Protein AF-A0A418W7X9-F1 (afdb_monomer_lite)

Sequence (65 aa):
MGGSESWTSTTREGVSGTSTVTAQARGADGGDCVTVDDVIIVNGEETIASKRMCRAQGGSGYAVV

Radius of gyration: 13.67 Å; chains: 1; bounding box: 30×15×38 Å

pLDDT: mean 93.24, std 6.97, range [55.44, 98.19]

Foldseek 3Di:
DFDKDWADDPPDPQKIWMKGFDDWDADPQRKIKTKIWIFITHNNDTDIDIFMWIAGVVGPDTDTD

Organism: NCBI:txid2320861

Secondary structure (DSSP, 8-state):
---EEEEE-SSSTTEEEEEEEEEEEE-TTS-EEEEEEEEEEETTEEEEEEEEEEE-TT-SS-EE-

Structure (mmCIF, N/CA/C/O backbone):
data_AF-A0A418W7X9-F1
#
_entry.id   AF-A0A418W7X9-F1
#
loop_
_atom_site.group_PDB
_atom_site.id
_atom_site.type_symbol
_atom_site.label_atom_id
_atom_site.label_alt_id
_atom_site.label_comp_id
_atom_site.label_asym_id
_atom_site.label_entity_id
_atom_site.label_seq_id
_atom_site.pdbx_PDB_ins_code
_atom_site.Cartn_x
_atom_site.Cartn_y
_atom_site.Cartn_z
_atom_site.occupancy
_atom_site.B_iso_or_equiv
_atom_site.auth_seq_id
_atom_site.auth_comp_id
_atom_site.auth_asym_id
_atom_site.auth_atom_id
_atom_site.pdbx_PDB_model_num
ATOM 1 N N . MET A 1 1 ? 15.488 6.287 0.247 1.00 55.44 1 MET A N 1
ATOM 2 C CA . MET A 1 1 ? 14.432 5.376 0.740 1.00 55.44 1 MET A CA 1
ATOM 3 C C . MET A 1 1 ? 13.133 5.802 0.077 1.00 55.44 1 MET A C 1
ATOM 5 O O . MET A 1 1 ? 13.022 6.981 -0.243 1.00 55.44 1 MET A O 1
ATOM 9 N N . GLY A 1 2 ? 12.243 4.865 -0.253 1.00 74.00 2 GLY A N 1
ATOM 10 C CA . GLY A 1 2 ? 10.976 5.193 -0.910 1.00 74.00 2 GLY A CA 1
ATOM 11 C C . GLY A 1 2 ? 10.069 6.044 -0.014 1.00 74.00 2 GLY A C 1
ATOM 12 O O . GLY A 1 2 ? 10.301 6.129 1.189 1.00 74.00 2 GLY A O 1
ATOM 13 N N . GLY A 1 3 ? 9.085 6.720 -0.611 1.00 91.69 3 GLY A N 1
ATOM 14 C CA . GLY A 1 3 ? 8.132 7.546 0.133 1.00 91.69 3 GLY A CA 1
ATOM 15 C C . GLY A 1 3 ? 7.189 6.710 1.000 1.00 91.69 3 GLY A C 1
ATOM 16 O O . GLY A 1 3 ? 6.877 5.565 0.653 1.00 91.69 3 GLY A O 1
ATOM 17 N N . SER A 1 4 ? 6.735 7.311 2.098 1.00 95.12 4 SER A N 1
ATOM 18 C CA . SER A 1 4 ? 5.693 6.777 2.975 1.00 95.12 4 SER A CA 1
ATOM 19 C C . SER A 1 4 ? 4.521 7.748 3.038 1.00 95.12 4 SER A C 1
ATOM 21 O O . SER A 1 4 ? 4.733 8.957 3.066 1.00 95.12 4 SER A O 1
ATOM 23 N N . GLU A 1 5 ? 3.306 7.217 3.095 1.00 96.38 5 GLU A N 1
ATOM 24 C CA . GLU A 1 5 ? 2.064 7.990 3.160 1.00 96.38 5 GLU A CA 1
ATOM 25 C C . GLU A 1 5 ? 1.132 7.381 4.206 1.00 96.38 5 GLU A C 1
ATOM 27 O O . GLU A 1 5 ? 0.887 6.172 4.200 1.00 96.38 5 GLU A O 1
ATOM 32 N N . SER A 1 6 ? 0.599 8.216 5.094 1.00 97.25 6 SER A N 1
ATOM 33 C CA . SER A 1 6 ? -0.403 7.804 6.079 1.00 97.25 6 SER A CA 1
ATOM 34 C C . SER A 1 6 ? -1.806 8.130 5.586 1.00 97.25 6 SER A C 1
ATOM 36 O O . SER A 1 6 ? -2.037 9.155 4.947 1.00 97.25 6 SER A O 1
ATOM 38 N N . TRP A 1 7 ? -2.762 7.266 5.906 1.00 97.12 7 TRP A N 1
ATOM 39 C CA . TRP A 1 7 ? -4.138 7.405 5.453 1.00 97.12 7 TRP A CA 1
ATOM 40 C C . TRP A 1 7 ? -5.138 6.930 6.505 1.00 97.12 7 TRP A C 1
ATOM 42 O O . TRP A 1 7 ? -4.853 6.079 7.347 1.00 97.12 7 TRP A O 1
ATOM 52 N N . THR A 1 8 ? -6.351 7.466 6.403 1.00 97.88 8 THR A N 1
ATOM 53 C CA . THR A 1 8 ? -7.520 7.039 7.174 1.00 97.88 8 THR A CA 1
ATOM 54 C C . THR A 1 8 ? -8.632 6.709 6.193 1.00 97.88 8 THR A C 1
ATOM 56 O O . THR A 1 8 ? -8.8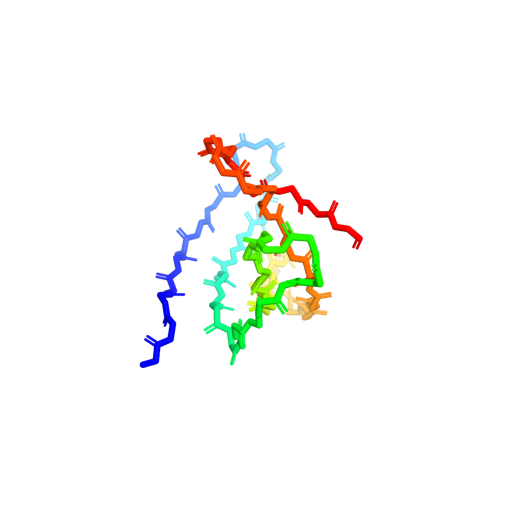84 7.468 5.255 1.00 97.88 8 THR A O 1
ATOM 59 N N . SER A 1 9 ? -9.293 5.570 6.381 1.00 96.25 9 SER A N 1
ATOM 60 C CA . SER A 1 9 ? -10.408 5.171 5.531 1.00 96.25 9 SER A CA 1
ATOM 61 C C . SER A 1 9 ? -11.583 6.130 5.705 1.00 96.25 9 SER A C 1
ATOM 63 O O . SER A 1 9 ? -12.033 6.392 6.816 1.00 96.25 9 SER A O 1
ATOM 65 N N . THR A 1 10 ? -12.127 6.621 4.593 1.00 97.25 10 THR A N 1
ATOM 66 C CA . THR A 1 10 ? -13.320 7.485 4.586 1.00 97.25 10 THR A CA 1
ATOM 67 C C . THR A 1 10 ? -14.632 6.702 4.598 1.00 97.25 10 THR A C 1
ATOM 69 O O . THR A 1 10 ? -15.698 7.291 4.739 1.00 97.25 10 THR A O 1
ATOM 72 N N . THR A 1 11 ? -14.574 5.378 4.430 1.00 97.56 11 THR A N 1
ATOM 73 C CA . THR A 1 11 ? -15.758 4.510 4.284 1.00 97.56 11 THR A CA 1
ATOM 74 C C . THR A 1 11 ? -15.863 3.436 5.359 1.00 97.56 11 THR A C 1
ATOM 76 O O . THR A 1 11 ? -16.908 2.805 5.492 1.00 97.56 11 THR A O 1
ATOM 79 N N . ARG A 1 12 ? -14.786 3.199 6.116 1.00 97.25 12 ARG A N 1
ATOM 80 C CA . ARG A 1 12 ? -14.733 2.197 7.183 1.00 97.25 12 ARG A CA 1
ATOM 81 C C . ARG A 1 12 ? -14.182 2.846 8.437 1.00 97.25 12 ARG A C 1
ATOM 83 O O . ARG A 1 12 ? -13.004 3.190 8.484 1.00 97.25 12 ARG A O 1
ATOM 90 N N . GLU A 1 13 ? -15.048 3.015 9.425 1.00 97.44 13 GLU A N 1
ATOM 91 C CA . GLU A 1 13 ? -14.659 3.512 10.739 1.00 97.44 13 GLU A CA 1
ATOM 92 C C . GLU A 1 13 ? -13.600 2.602 11.372 1.00 97.44 13 GLU A C 1
ATOM 94 O O . GLU A 1 13 ? -13.601 1.388 11.165 1.00 97.44 13 GLU A O 1
ATOM 99 N N . GLY A 1 14 ? -12.665 3.210 12.105 1.00 96.12 14 GLY A N 1
ATOM 100 C CA . GLY A 1 14 ? -11.603 2.486 12.799 1.00 96.12 14 GLY A CA 1
ATOM 101 C C . GLY A 1 14 ? -10.537 1.875 11.887 1.00 96.12 14 GLY A C 1
ATOM 102 O O . GLY A 1 14 ? -9.681 1.155 12.394 1.00 96.12 14 GLY A O 1
ATOM 103 N N . VAL A 1 15 ? -10.562 2.149 10.575 1.00 98.06 15 VAL A N 1
ATOM 104 C CA . VAL A 1 15 ? -9.559 1.654 9.621 1.00 98.06 15 VAL A CA 1
ATOM 105 C C . VAL A 1 15 ? -8.627 2.781 9.181 1.00 98.06 15 VAL A C 1
ATOM 107 O O . VAL A 1 15 ? -9.059 3.759 8.567 1.00 98.06 15 VAL A O 1
ATOM 110 N N . SER A 1 16 ? -7.335 2.627 9.441 1.00 98.19 16 SER A N 1
ATOM 111 C CA . SER A 1 16 ? -6.273 3.545 9.013 1.00 98.19 16 SER A CA 1
ATOM 112 C C . SER A 1 16 ? -5.009 2.771 8.651 1.00 98.19 16 SER A C 1
ATOM 114 O O . SER A 1 16 ? -4.971 1.546 8.759 1.00 98.19 16 SER A O 1
ATOM 116 N N . GLY A 1 17 ? -3.971 3.461 8.193 1.00 97.75 17 GLY A N 1
ATOM 117 C CA . GLY A 1 17 ? -2.703 2.802 7.938 1.00 97.75 17 GLY A CA 1
ATOM 118 C C . GLY A 1 17 ? -1.604 3.715 7.432 1.00 97.75 17 GLY A C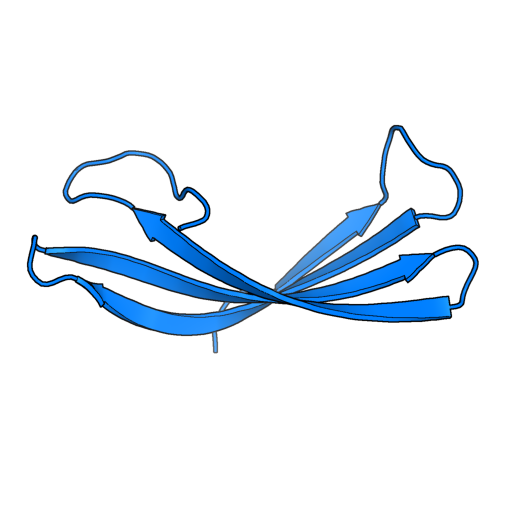 1
ATOM 119 O O . GLY A 1 17 ? -1.765 4.929 7.301 1.00 97.75 17 GLY A O 1
ATOM 120 N N . THR A 1 18 ? -0.464 3.093 7.153 1.00 98.00 18 THR A N 1
ATOM 121 C CA . THR A 1 18 ? 0.677 3.706 6.475 1.00 98.00 18 THR A CA 1
ATOM 122 C C . THR A 1 18 ? 1.131 2.798 5.346 1.00 98.00 18 THR A C 1
ATOM 124 O O . THR A 1 18 ? 1.312 1.602 5.547 1.00 98.00 18 THR A O 1
ATOM 127 N N . SER A 1 19 ? 1.344 3.375 4.171 1.00 97.12 19 SER A N 1
ATOM 128 C CA . SER A 1 19 ? 1.899 2.705 2.999 1.00 97.12 19 SER A CA 1
ATOM 129 C C . SER A 1 19 ? 3.336 3.167 2.795 1.00 97.12 19 SER A C 1
ATOM 131 O O . SER A 1 19 ? 3.580 4.369 2.756 1.00 97.12 19 SER A O 1
ATOM 133 N N . THR A 1 20 ? 4.286 2.246 2.643 1.00 97.00 20 THR A N 1
ATOM 134 C CA . THR A 1 20 ? 5.711 2.566 2.453 1.00 97.00 20 THR A CA 1
ATOM 135 C C . THR A 1 20 ? 6.278 1.857 1.235 1.00 97.00 20 THR A C 1
ATOM 137 O O . THR A 1 20 ? 6.156 0.643 1.109 1.00 97.00 20 THR A O 1
ATOM 140 N N . VAL A 1 21 ? 6.948 2.592 0.345 1.00 96.50 21 VAL A N 1
ATOM 141 C CA . VAL A 1 21 ? 7.677 1.988 -0.779 1.00 96.50 21 VAL A CA 1
ATOM 142 C C . VAL A 1 21 ? 8.992 1.386 -0.278 1.00 96.50 21 VAL A C 1
ATOM 144 O O . VAL A 1 21 ? 9.921 2.116 0.078 1.00 96.50 21 VAL A O 1
ATOM 147 N N . THR A 1 22 ? 9.100 0.059 -0.303 1.00 96.12 22 THR A N 1
ATOM 148 C CA . THR A 1 22 ? 10.263 -0.677 0.222 1.00 96.12 22 THR A CA 1
ATOM 149 C C . THR A 1 22 ? 11.203 -1.197 -0.861 1.00 96.12 22 THR A C 1
ATOM 151 O O . THR A 1 22 ? 12.395 -1.364 -0.604 1.00 96.12 22 THR A O 1
ATOM 154 N N . ALA A 1 23 ? 10.726 -1.358 -2.098 1.00 94.88 23 ALA A N 1
ATOM 155 C CA . ALA A 1 23 ? 11.572 -1.724 -3.234 1.00 94.88 23 ALA A CA 1
ATOM 156 C C . ALA A 1 23 ? 11.123 -1.054 -4.537 1.00 94.88 23 ALA A C 1
ATOM 158 O O . ALA A 1 23 ? 9.958 -0.696 -4.698 1.00 94.88 23 ALA A O 1
ATOM 159 N N . GLN A 1 24 ? 12.056 -0.919 -5.483 1.00 93.12 24 GLN A N 1
ATOM 160 C CA . GLN A 1 24 ? 11.788 -0.488 -6.857 1.00 93.12 24 GLN A CA 1
ATOM 161 C C . GLN A 1 24 ? 12.518 -1.413 -7.835 1.00 93.12 24 GLN A C 1
ATOM 163 O O . GLN A 1 24 ? 13.651 -1.820 -7.580 1.00 93.12 24 GLN A O 1
ATOM 168 N N . ALA A 1 25 ? 11.875 -1.742 -8.951 1.00 92.19 25 ALA A N 1
ATOM 169 C CA . ALA A 1 25 ? 12.413 -2.600 -9.998 1.00 92.19 25 ALA A CA 1
ATOM 170 C C . ALA A 1 25 ? 11.906 -2.148 -11.370 1.00 92.19 25 ALA A C 1
ATOM 172 O O . ALA A 1 25 ? 10.756 -1.740 -11.502 1.00 92.19 25 ALA A O 1
ATOM 173 N N . ARG A 1 26 ? 12.732 -2.276 -12.409 1.00 89.81 26 ARG A N 1
ATOM 174 C CA . ARG A 1 26 ? 12.323 -2.010 -13.794 1.00 89.81 26 ARG A CA 1
ATOM 175 C C . ARG A 1 26 ? 11.885 -3.312 -14.469 1.00 89.81 26 ARG A C 1
ATOM 177 O O . ARG A 1 26 ? 12.576 -4.322 -14.357 1.00 89.81 26 ARG A O 1
ATOM 184 N N . GLY A 1 27 ? 10.724 -3.298 -15.115 1.00 79.69 27 GLY A N 1
ATOM 185 C CA . GLY A 1 27 ? 10.176 -4.417 -15.878 1.00 79.69 27 GLY A CA 1
ATOM 186 C C . GLY A 1 27 ? 10.915 -4.638 -17.200 1.00 79.69 27 GLY A C 1
ATOM 187 O O . GLY A 1 27 ? 11.580 -3.737 -17.716 1.00 79.69 27 GLY A O 1
ATOM 188 N N . ALA A 1 28 ? 10.796 -5.844 -17.760 1.00 79.56 28 ALA A N 1
ATOM 189 C CA . ALA A 1 28 ? 11.415 -6.207 -19.041 1.00 79.56 28 ALA A CA 1
ATOM 190 C C . ALA A 1 28 ? 10.828 -5.429 -20.236 1.00 79.56 28 ALA A C 1
ATOM 192 O O . ALA A 1 28 ? 11.508 -5.206 -21.232 1.00 79.56 28 ALA A O 1
ATOM 193 N N . ASP A 1 29 ? 9.583 -4.977 -20.108 1.00 78.75 29 ASP A N 1
ATOM 194 C CA . ASP A 1 29 ? 8.879 -4.071 -21.020 1.00 78.75 29 ASP A CA 1
ATOM 195 C C . ASP A 1 29 ? 9.298 -2.596 -20.848 1.00 78.75 29 ASP A C 1
ATOM 197 O O . ASP A 1 29 ? 8.790 -1.703 -21.524 1.00 78.75 29 ASP A O 1
ATOM 201 N N . GLY A 1 30 ? 10.227 -2.321 -19.928 1.00 84.19 30 GLY A N 1
ATOM 202 C CA . GLY A 1 30 ? 10.675 -0.979 -19.585 1.00 84.19 30 GLY A CA 1
ATOM 203 C C . GLY A 1 30 ? 9.687 -0.187 -18.726 1.00 84.19 30 GLY A C 1
ATOM 204 O O . GLY A 1 30 ? 9.878 1.025 -18.601 1.00 84.19 30 GLY A O 1
ATOM 205 N N . GLY A 1 31 ? 8.663 -0.837 -18.161 1.00 90.06 31 GLY A N 1
ATOM 206 C CA . GLY A 1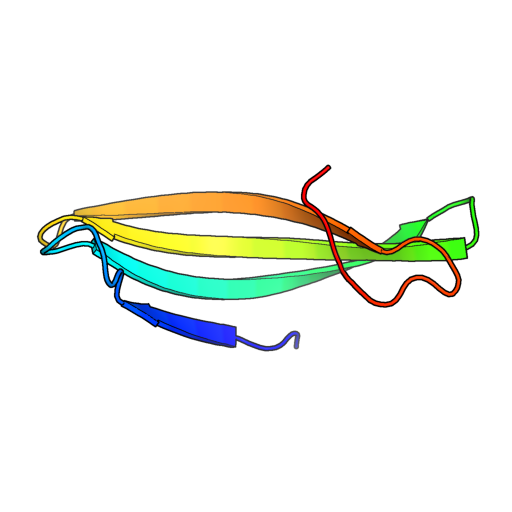 31 ? 7.817 -0.276 -17.107 1.00 90.06 31 GLY A CA 1
ATOM 207 C C . GLY A 1 31 ? 8.537 -0.207 -15.757 1.00 90.06 31 GLY A C 1
ATOM 208 O O . GLY A 1 31 ? 9.596 -0.804 -15.571 1.00 90.06 31 GLY A O 1
ATOM 209 N N . ASP A 1 32 ? 7.962 0.507 -14.795 1.00 93.44 32 ASP A N 1
ATOM 210 C CA . ASP A 1 32 ? 8.502 0.624 -13.438 1.00 93.44 32 ASP A CA 1
ATOM 211 C C . ASP A 1 32 ? 7.576 -0.094 -12.453 1.00 93.44 32 ASP A C 1
ATOM 213 O O . ASP A 1 32 ? 6.361 0.084 -12.486 1.00 93.44 32 ASP A O 1
ATOM 217 N N . CYS A 1 33 ? 8.140 -0.889 -11.552 1.00 94.38 33 CYS A N 1
ATOM 218 C CA . CYS A 1 33 ? 7.425 -1.550 -10.472 1.00 94.38 33 CYS A CA 1
ATOM 219 C C . CYS A 1 33 ? 7.981 -1.117 -9.120 1.00 94.38 33 CYS A C 1
ATOM 221 O O . CYS A 1 33 ? 9.186 -0.936 -8.954 1.00 94.38 33 CYS A O 1
ATOM 223 N N . VAL A 1 34 ? 7.104 -1.027 -8.132 1.00 94.56 34 VAL A N 1
ATOM 224 C CA . VAL A 1 34 ? 7.452 -0.784 -6.738 1.00 94.56 34 VAL A CA 1
ATOM 225 C C . VAL A 1 34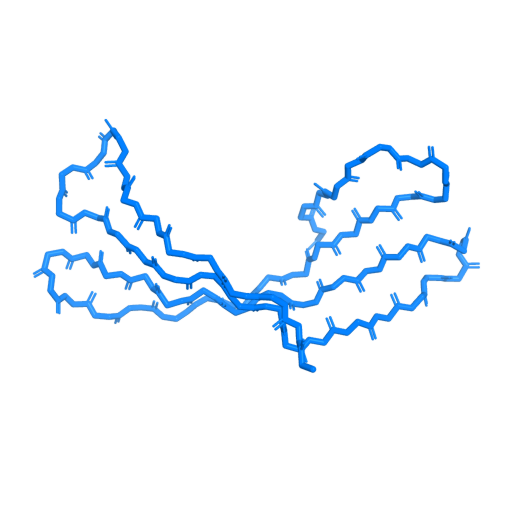 ? 6.802 -1.838 -5.851 1.00 94.56 34 VAL A C 1
ATOM 227 O O . VAL A 1 34 ? 5.699 -2.305 -6.135 1.00 94.56 34 VAL A O 1
ATOM 230 N N . THR A 1 35 ? 7.487 -2.216 -4.778 1.00 96.12 35 THR A N 1
ATOM 231 C CA . THR A 1 35 ? 6.875 -2.958 -3.672 1.00 96.12 35 THR A CA 1
ATOM 232 C C . THR A 1 35 ? 6.459 -1.952 -2.616 1.00 96.12 35 THR A C 1
ATOM 234 O O . THR A 1 35 ? 7.250 -1.079 -2.250 1.00 96.12 35 THR A O 1
ATOM 237 N N . VAL A 1 36 ? 5.214 -2.065 -2.168 1.00 96.81 36 VAL A N 1
ATOM 238 C CA . VAL A 1 36 ? 4.636 -1.245 -1.111 1.00 96.81 36 VAL A CA 1
ATOM 239 C C . VAL A 1 36 ? 4.248 -2.160 0.035 1.00 96.81 36 VAL A C 1
ATOM 241 O O . VAL A 1 36 ? 3.468 -3.089 -0.165 1.00 96.81 36 VAL A O 1
ATOM 244 N N . ASP A 1 37 ? 4.770 -1.867 1.217 1.00 97.25 37 ASP A N 1
ATOM 245 C CA . ASP A 1 37 ? 4.344 -2.504 2.454 1.00 97.25 37 ASP A CA 1
ATOM 246 C C . ASP A 1 37 ? 3.350 -1.580 3.158 1.00 97.25 37 ASP A C 1
ATOM 248 O O . ASP A 1 37 ? 3.635 -0.407 3.418 1.00 97.25 37 ASP A O 1
ATOM 252 N N . ASP A 1 38 ? 2.159 -2.107 3.416 1.00 97.44 38 ASP A N 1
ATOM 253 C CA . ASP A 1 38 ? 1.094 -1.452 4.155 1.00 97.44 38 ASP A CA 1
ATOM 254 C C . ASP A 1 38 ? 1.058 -1.991 5.584 1.00 97.44 38 ASP A C 1
ATOM 256 O O . ASP A 1 38 ? 0.943 -3.198 5.802 1.00 97.44 38 ASP A O 1
ATOM 260 N N . VAL A 1 39 ? 1.083 -1.081 6.552 1.00 97.88 39 VAL A N 1
ATOM 261 C CA . VAL A 1 39 ? 0.669 -1.343 7.930 1.00 97.88 39 VAL A CA 1
ATOM 262 C C . VAL A 1 39 ? -0.753 -0.822 8.067 1.00 97.88 39 VAL A C 1
ATOM 264 O O . VAL A 1 39 ? -0.989 0.380 7.942 1.00 97.88 39 VAL A O 1
ATOM 267 N N . ILE A 1 40 ? -1.703 -1.724 8.271 1.00 98.12 40 ILE A N 1
ATOM 268 C CA . ILE A 1 40 ? -3.136 -1.446 8.339 1.00 98.12 40 ILE A CA 1
ATOM 269 C C . ILE A 1 40 ? -3.574 -1.625 9.787 1.00 98.12 40 ILE A C 1
ATOM 271 O O . ILE A 1 40 ? -3.350 -2.675 10.377 1.00 98.12 40 ILE A O 1
ATOM 275 N N . ILE A 1 41 ? -4.227 -0.615 10.347 1.00 98.19 41 ILE A N 1
ATOM 276 C CA . ILE A 1 41 ? -4.799 -0.649 11.689 1.00 98.19 41 ILE A CA 1
ATOM 277 C C . ILE A 1 41 ? -6.316 -0.779 11.562 1.00 98.19 41 ILE A C 1
ATOM 279 O O . ILE A 1 41 ? -6.956 0.071 10.943 1.00 98.19 41 ILE A O 1
ATOM 283 N N . VAL A 1 42 ? -6.896 -1.822 12.158 1.00 97.62 42 VAL A N 1
ATOM 284 C CA . VAL A 1 42 ? -8.345 -2.050 12.244 1.00 97.62 42 VAL A CA 1
ATOM 285 C C . VAL A 1 42 ? -8.745 -2.083 13.712 1.00 97.62 42 VAL A C 1
ATOM 287 O O . VAL A 1 42 ? -8.427 -3.025 14.428 1.00 97.62 42 VAL A O 1
ATOM 290 N N . ASN A 1 43 ? -9.437 -1.044 14.179 1.00 96.06 43 ASN A N 1
ATOM 291 C CA . ASN A 1 43 ? -9.865 -0.903 15.578 1.00 96.06 43 ASN A CA 1
ATOM 292 C C . ASN A 1 43 ? -8.716 -1.077 16.594 1.00 96.06 43 ASN A C 1
ATOM 294 O O . ASN A 1 43 ? -8.913 -1.608 17.683 1.00 96.06 43 ASN A O 1
ATOM 298 N N . GLY A 1 44 ? -7.513 -0.625 16.230 1.00 95.44 44 GLY A N 1
ATOM 299 C CA . GLY A 1 44 ? -6.308 -0.744 17.056 1.00 95.44 44 GLY A CA 1
ATOM 300 C C . GLY A 1 44 ? -5.510 -2.037 16.862 1.00 95.44 44 GLY A C 1
ATOM 301 O O . GLY A 1 44 ? -4.426 -2.141 17.425 1.00 95.44 44 GLY A O 1
ATOM 302 N N . GLU A 1 45 ? -5.992 -2.990 16.059 1.00 97.44 45 GLU A N 1
ATOM 303 C CA . GLU A 1 45 ? -5.248 -4.201 15.695 1.00 97.44 45 GLU A CA 1
ATOM 304 C C . GLU A 1 45 ? -4.459 -3.997 14.398 1.00 97.44 45 GLU A C 1
ATOM 306 O O . GLU A 1 45 ? -4.986 -3.469 13.419 1.00 97.44 45 GLU A O 1
ATOM 311 N N . GLU A 1 46 ? -3.196 -4.420 14.389 1.00 97.31 46 GLU A N 1
ATOM 312 C CA . GLU A 1 46 ? -2.303 -4.273 13.242 1.00 97.31 46 GLU A CA 1
ATOM 313 C C . GLU A 1 46 ? -2.358 -5.487 12.307 1.00 97.31 46 GLU A C 1
ATOM 315 O O . GLU A 1 46 ? -2.296 -6.641 12.727 1.00 97.31 46 GLU A O 1
ATOM 320 N N . THR A 1 47 ? -2.426 -5.219 11.007 1.00 96.56 47 THR A N 1
ATOM 321 C CA . THR A 1 47 ? -2.268 -6.187 9.922 1.00 96.56 47 THR A CA 1
ATOM 322 C C . THR A 1 47 ? -1.271 -5.637 8.914 1.00 96.56 47 THR A C 1
ATOM 324 O O . THR A 1 47 ? -1.361 -4.479 8.514 1.00 96.56 47 THR A O 1
ATOM 327 N N . ILE A 1 48 ? -0.345 -6.477 8.455 1.00 96.06 48 ILE A N 1
ATOM 328 C CA . ILE A 1 48 ? 0.656 -6.093 7.456 1.00 96.06 48 ILE A CA 1
ATOM 329 C C . ILE A 1 48 ? 0.312 -6.746 6.119 1.00 96.06 48 ILE A C 1
ATOM 331 O O . ILE A 1 48 ? 0.025 -7.944 6.062 1.00 96.06 48 ILE A O 1
ATOM 335 N N . ALA A 1 49 ? 0.366 -5.967 5.041 1.00 96.44 49 ALA A N 1
ATOM 336 C CA . ALA A 1 49 ? 0.179 -6.453 3.681 1.00 96.44 49 ALA A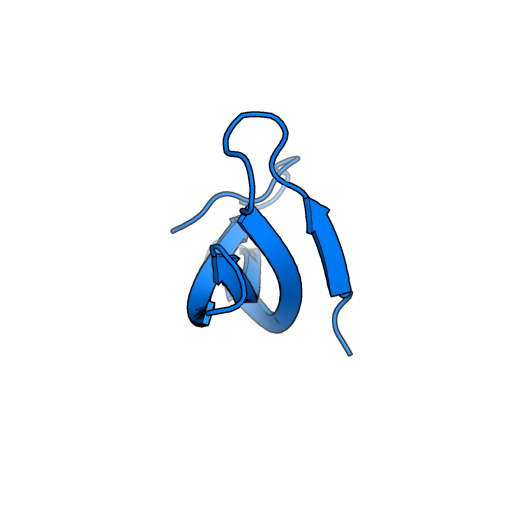 CA 1
ATOM 337 C C . ALA A 1 49 ? 1.272 -5.913 2.756 1.00 96.44 49 ALA A C 1
ATOM 339 O O . ALA A 1 49 ? 1.506 -4.711 2.694 1.00 96.44 49 ALA A O 1
ATOM 340 N N . SER A 1 50 ? 1.903 -6.796 1.988 1.00 97.12 50 SER A N 1
ATOM 341 C CA . SER A 1 50 ? 2.866 -6.416 0.952 1.00 97.12 50 SER A CA 1
ATOM 342 C C . SER A 1 50 ? 2.216 -6.533 -0.419 1.00 97.12 50 SER A C 1
ATOM 344 O O . SER A 1 50 ? 1.669 -7.582 -0.763 1.00 97.12 50 SER A O 1
ATOM 346 N N . LYS A 1 51 ? 2.297 -5.475 -1.227 1.00 95.19 51 LYS A N 1
ATOM 347 C CA . LYS A 1 51 ? 1.763 -5.452 -2.595 1.00 95.19 51 LYS A CA 1
ATOM 348 C C . LYS A 1 51 ? 2.811 -4.991 -3.593 1.00 95.19 51 LYS A C 1
ATOM 350 O O . LYS A 1 51 ? 3.644 -4.132 -3.303 1.00 95.19 51 LYS A O 1
ATOM 355 N N . ARG A 1 52 ? 2.738 -5.529 -4.808 1.00 95.38 52 ARG A N 1
ATOM 356 C CA . ARG A 1 52 ? 3.524 -5.048 -5.942 1.00 95.38 52 ARG A CA 1
ATOM 357 C C . ARG A 1 52 ? 2.646 -4.167 -6.816 1.00 95.38 52 ARG A C 1
ATOM 359 O O . ARG A 1 52 ? 1.541 -4.546 -7.181 1.00 95.38 52 ARG A O 1
ATOM 366 N N . MET A 1 53 ? 3.155 -2.992 -7.148 1.00 94.88 53 MET A N 1
ATOM 367 C CA . MET A 1 53 ? 2.493 -2.013 -7.994 1.00 94.88 53 MET A CA 1
ATOM 368 C C . MET A 1 53 ? 3.362 -1.781 -9.224 1.00 94.88 53 MET A C 1
ATOM 370 O O . MET A 1 53 ? 4.542 -1.480 -9.070 1.00 94.88 53 MET A O 1
ATOM 374 N N . CYS A 1 54 ? 2.817 -1.871 -10.432 1.00 94.25 54 CYS A N 1
ATOM 375 C CA . CYS A 1 54 ? 3.560 -1.611 -11.663 1.00 94.25 54 CYS A CA 1
ATOM 376 C C . CYS A 1 54 ? 2.887 -0.536 -12.515 1.00 94.25 54 CYS A C 1
ATOM 378 O O . CYS A 1 54 ? 1.666 -0.390 -12.531 1.00 94.25 54 CYS A O 1
ATOM 380 N N . ARG A 1 55 ? 3.713 0.216 -13.234 1.00 93.62 55 ARG A N 1
ATOM 381 C CA . ARG A 1 55 ? 3.345 1.234 -14.209 1.00 93.62 55 ARG A CA 1
ATOM 382 C C . ARG A 1 55 ? 4.004 0.874 -15.531 1.00 93.62 55 ARG A C 1
ATOM 384 O O . ARG 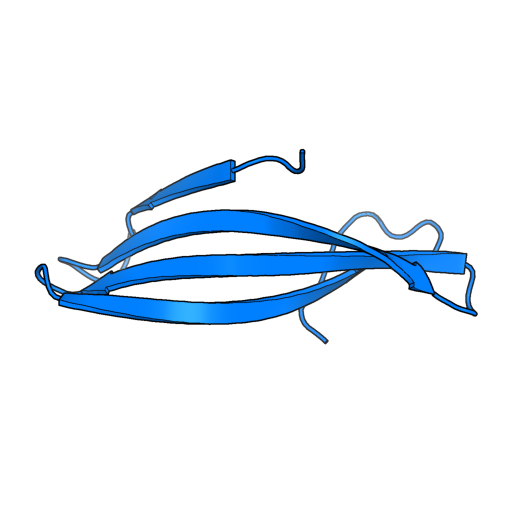A 1 55 ? 5.229 0.784 -15.606 1.00 93.62 55 ARG A O 1
ATOM 391 N N . ALA A 1 56 ? 3.196 0.695 -16.570 1.00 91.69 56 ALA A N 1
ATOM 392 C CA . ALA A 1 56 ? 3.698 0.465 -17.920 1.00 91.69 56 ALA A CA 1
ATOM 393 C C . ALA A 1 56 ? 4.543 1.654 -18.411 1.00 91.69 56 ALA A C 1
ATOM 395 O O . ALA A 1 56 ? 4.359 2.792 -17.968 1.00 91.69 56 ALA A O 1
ATOM 396 N N . GLN A 1 57 ? 5.449 1.411 -19.357 1.00 90.81 57 GLN A N 1
ATOM 397 C CA . GLN A 1 57 ? 6.242 2.474 -19.973 1.00 90.81 57 GLN A CA 1
ATOM 398 C C . GLN A 1 57 ? 5.332 3.550 -20.594 1.00 90.81 57 GLN A C 1
ATOM 400 O O . GLN A 1 57 ? 4.444 3.243 -21.384 1.00 90.81 57 GLN A O 1
ATOM 405 N N . GLY A 1 58 ? 5.537 4.818 -20.219 1.00 87.31 58 GLY A N 1
ATOM 406 C CA . GLY A 1 58 ? 4.701 5.940 -20.673 1.00 87.31 58 GLY A CA 1
ATOM 407 C C . GLY A 1 58 ? 3.303 6.006 -20.038 1.00 87.31 58 GLY A C 1
ATOM 408 O O . GLY A 1 58 ? 2.559 6.945 -20.311 1.00 87.31 58 GLY A O 1
ATOM 409 N N . GLY A 1 59 ? 2.946 5.048 -19.175 1.00 87.94 59 GLY A N 1
ATOM 410 C CA . GLY A 1 59 ? 1.706 5.065 -18.406 1.00 87.94 59 GLY A CA 1
ATOM 411 C C . GLY A 1 59 ? 1.721 6.139 -17.318 1.00 87.94 59 GLY A C 1
ATOM 412 O O . GLY A 1 59 ? 2.766 6.467 -16.758 1.00 87.94 59 GLY A O 1
ATOM 413 N N . SER A 1 60 ? 0.550 6.685 -16.992 1.00 87.25 60 SER A N 1
ATOM 414 C CA . SER A 1 60 ? 0.411 7.767 -16.009 1.00 87.25 60 SER A CA 1
ATOM 415 C C . SER A 1 60 ? 0.280 7.287 -14.560 1.00 87.25 60 SER A C 1
ATOM 417 O O . SER A 1 60 ? 0.481 8.081 -13.645 1.00 87.25 60 SER A O 1
ATOM 419 N N . GLY A 1 61 ? -0.026 6.006 -14.329 1.00 90.88 61 GLY A N 1
ATOM 420 C CA . GLY A 1 61 ? -0.359 5.490 -13.001 1.00 90.88 61 GLY A CA 1
ATOM 421 C C . GLY A 1 61 ? 0.182 4.093 -12.720 1.00 90.88 61 GLY A C 1
ATOM 422 O O . GLY A 1 61 ? 0.504 3.334 -13.632 1.00 90.88 61 GLY A O 1
ATOM 423 N N . TYR A 1 62 ? 0.271 3.777 -11.432 1.00 93.19 62 TYR A N 1
ATOM 424 C CA . TYR A 1 62 ? 0.602 2.448 -10.934 1.00 93.19 62 TYR A CA 1
ATOM 425 C C . TYR A 1 62 ? -0.677 1.650 -10.663 1.00 93.19 62 TYR A C 1
ATOM 427 O O . TYR A 1 62 ? -1.643 2.195 -10.129 1.00 93.19 62 TYR A O 1
ATOM 435 N N . ALA A 1 63 ? -0.657 0.355 -10.962 1.00 93.81 63 ALA A N 1
ATOM 436 C CA . ALA A 1 63 ? -1.711 -0.595 -10.619 1.00 93.81 63 ALA A CA 1
ATOM 437 C C . ALA A 1 63 ? -1.124 -1.797 -9.870 1.00 93.81 63 ALA A C 1
ATOM 439 O O . ALA A 1 63 ? 0.034 -2.150 -10.094 1.00 93.81 63 ALA A O 1
ATOM 440 N N . VAL A 1 64 ? -1.916 -2.413 -8.988 1.00 92.94 64 VAL A N 1
ATOM 441 C CA . VAL A 1 64 ? -1.545 -3.677 -8.330 1.00 92.94 64 VAL A CA 1
ATOM 442 C C . VAL A 1 64 ? -1.403 -4.764 -9.401 1.00 92.94 64 VAL A C 1
ATOM 444 O O . VAL A 1 64 ? -2.230 -4.815 -10.315 1.00 92.94 64 VAL A O 1
ATOM 447 N N . VAL A 1 65 ? -0.377 -5.611 -9.286 1.00 89.50 65 VAL A N 1
ATOM 448 C CA . VAL A 1 65 ? -0.134 -6.772 -10.165 1.00 89.50 65 VAL A CA 1
ATOM 449 C C . VAL A 1 65 ? -0.093 -8.083 -9.402 1.00 89.50 65 VAL A C 1
ATOM 451 O O . VAL A 1 65 ? 0.253 -8.051 -8.199 1.00 89.50 65 VAL A O 1
#